Protein AF-A0A967WEU2-F1 (afdb_monomer_lite)

Foldseek 3Di:
DDPVVPDDDPPVVPDDPVRVVVDQEAEAEDADPVLVVQVVVQVVCCVVVVHHYHYDYNVPDDD

Radius of gyration: 13.41 Å; chains: 1; bounding box: 32×29×24 Å

Sequence (63 aa):
VDFPTGQVALDKLGLTAREAREIARIVIVACGTSVYAGRVGKYIIEKLARIPVEVDYASEFRY

Structure (mmCIF, N/CA/C/O backbone):
data_AF-A0A967WEU2-F1
#
_entry.id   AF-A0A967WEU2-F1
#
loop_
_atom_site.group_PDB
_atom_site.id
_atom_site.type_symbol
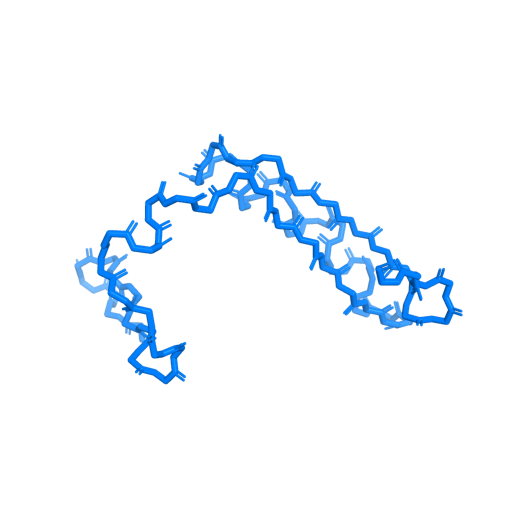_atom_site.label_atom_id
_atom_site.label_alt_id
_atom_site.label_comp_id
_atom_site.label_asym_id
_atom_site.label_entity_id
_atom_site.label_seq_id
_atom_site.pdbx_PDB_ins_code
_atom_site.Cartn_x
_atom_site.Cartn_y
_atom_site.Cartn_z
_atom_site.occupancy
_atom_site.B_iso_or_equiv
_atom_site.auth_seq_id
_atom_site.auth_comp_id
_atom_site.auth_asym_id
_atom_site.auth_atom_id
_atom_site.pdbx_PDB_model_num
ATOM 1 N N . VAL A 1 1 ? -10.388 13.971 -6.322 1.00 78.06 1 VAL A N 1
ATOM 2 C CA . VAL A 1 1 ? -11.033 13.605 -5.043 1.00 78.06 1 VAL A CA 1
ATOM 3 C C . VAL A 1 1 ? -12.053 14.677 -4.748 1.00 78.06 1 VAL A C 1
ATOM 5 O O . VAL A 1 1 ? -11.682 15.844 -4.742 1.00 78.06 1 VAL A O 1
ATOM 8 N N . ASP A 1 2 ? -13.311 14.289 -4.599 1.00 87.75 2 ASP A N 1
ATOM 9 C CA . ASP A 1 2 ? -14.394 15.172 -4.185 1.00 87.75 2 ASP A CA 1
ATOM 10 C C . ASP A 1 2 ? -14.542 15.051 -2.662 1.00 87.75 2 ASP A C 1
ATOM 12 O O . ASP A 1 2 ? -15.014 14.043 -2.138 1.00 87.75 2 ASP A O 1
ATOM 16 N N . PHE A 1 3 ? -14.037 16.053 -1.943 1.00 87.25 3 PHE A N 1
ATOM 17 C CA . PHE A 1 3 ? -14.032 16.064 -0.480 1.00 87.25 3 PHE A CA 1
ATOM 18 C C . PHE A 1 3 ? -15.435 16.223 0.135 1.00 87.25 3 PHE A C 1
ATOM 20 O O . PHE A 1 3 ? -15.705 15.524 1.110 1.00 87.25 3 PHE A O 1
ATOM 27 N N . PRO A 1 4 ? -16.338 17.066 -0.409 1.00 91.75 4 PRO A N 1
ATOM 28 C CA . PRO A 1 4 ? -17.735 17.122 0.026 1.00 91.75 4 PRO A CA 1
ATOM 29 C C . PRO A 1 4 ? -18.481 15.784 -0.003 1.00 91.75 4 PRO A C 1
ATOM 31 O O . PRO A 1 4 ? -19.190 15.464 0.948 1.00 91.75 4 PRO A O 1
ATOM 34 N N . THR A 1 5 ? -18.342 15.005 -1.079 1.00 89.50 5 THR A N 1
ATOM 35 C CA . THR A 1 5 ? -19.070 13.729 -1.233 1.00 89.50 5 THR A CA 1
ATOM 36 C C . THR A 1 5 ? -18.275 12.517 -0.747 1.00 89.50 5 THR A C 1
ATOM 38 O O . THR A 1 5 ? -18.816 11.415 -0.661 1.00 89.50 5 THR A O 1
ATOM 41 N N . GLY A 1 6 ? -16.986 12.697 -0.441 1.00 84.56 6 GLY A N 1
ATOM 42 C CA . GLY A 1 6 ? -16.067 11.609 -0.113 1.00 84.56 6 GLY A CA 1
ATOM 43 C C . GLY A 1 6 ? -15.781 10.679 -1.295 1.00 84.56 6 GLY A C 1
ATOM 44 O O . GLY A 1 6 ? -15.283 9.572 -1.092 1.00 84.56 6 GLY A O 1
ATOM 45 N N . GLN A 1 7 ? -16.103 11.092 -2.525 1.00 84.19 7 GLN A N 1
ATOM 46 C CA . GLN A 1 7 ? -15.931 10.261 -3.709 1.00 84.19 7 GLN A CA 1
ATOM 47 C C . GLN A 1 7 ? -14.549 10.435 -4.340 1.00 84.19 7 GLN A C 1
ATOM 49 O O . GLN A 1 7 ? -14.004 11.534 -4.491 1.00 84.19 7 GLN A O 1
ATOM 54 N N . VAL A 1 8 ? -13.979 9.313 -4.771 1.00 83.19 8 VAL A N 1
ATOM 55 C CA . VAL A 1 8 ? -12.741 9.280 -5.547 1.00 83.19 8 VAL A CA 1
ATOM 56 C C . VAL A 1 8 ? -13.080 8.797 -6.951 1.00 83.19 8 VAL A C 1
ATOM 58 O O . VAL A 1 8 ? -13.370 7.623 -7.154 1.00 83.19 8 VAL A O 1
ATOM 61 N N . ALA A 1 9 ? -13.043 9.712 -7.919 1.00 83.81 9 ALA A N 1
ATOM 62 C CA . ALA A 1 9 ? -13.145 9.373 -9.333 1.00 83.81 9 ALA A CA 1
ATOM 63 C C . ALA A 1 9 ? -11.811 8.790 -9.824 1.00 83.81 9 ALA A C 1
ATOM 65 O O . ALA A 1 9 ? -10.756 9.411 -9.659 1.00 83.81 9 ALA A O 1
ATOM 66 N N . LEU A 1 10 ? -11.864 7.589 -10.402 1.00 83.12 10 LEU A N 1
ATOM 67 C CA . LEU A 1 10 ? -10.710 6.851 -10.922 1.00 83.12 10 LEU A CA 1
ATOM 68 C C . LEU A 1 10 ? -10.856 6.603 -12.431 1.00 83.12 10 LEU A C 1
ATOM 70 O O . LEU A 1 10 ? -10.583 5.513 -12.924 1.00 83.12 10 LEU A O 1
ATOM 74 N N . ASP A 1 11 ? -11.276 7.628 -13.171 1.00 83.94 11 ASP A N 1
ATOM 75 C CA . ASP A 1 11 ? -11.685 7.529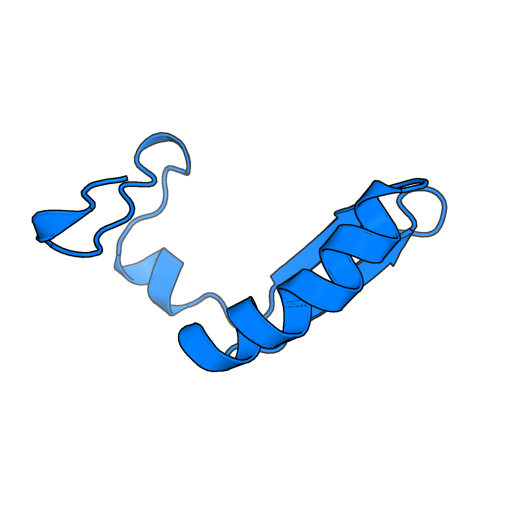 -14.583 1.00 83.94 11 ASP A CA 1
ATOM 76 C C . ASP A 1 11 ? -10.583 6.978 -15.505 1.00 83.94 11 ASP A C 1
ATOM 78 O O . ASP A 1 11 ? -10.856 6.386 -16.546 1.00 83.94 11 ASP A O 1
ATOM 82 N N . LYS A 1 12 ? -9.315 7.127 -15.103 1.00 88.06 12 LYS A N 1
ATOM 83 C CA . LYS A 1 12 ? -8.150 6.636 -15.853 1.00 88.06 12 LYS A CA 1
ATOM 84 C C . LYS A 1 12 ? -7.868 5.142 -15.678 1.00 88.06 12 LYS A C 1
ATOM 86 O O . LYS A 1 12 ? -7.005 4.628 -16.379 1.00 88.06 12 LYS A O 1
ATOM 91 N N . LEU A 1 13 ? -8.551 4.449 -14.762 1.00 85.50 13 LEU A N 1
ATOM 92 C CA . LEU A 1 13 ? -8.368 3.005 -14.575 1.00 85.50 13 LEU A CA 1
ATOM 93 C C . LEU A 1 13 ? -9.025 2.174 -15.681 1.00 85.50 13 LEU A C 1
ATOM 95 O O . LEU A 1 13 ? -8.693 1.003 -15.819 1.00 85.50 13 LEU A O 1
ATOM 99 N N . GLY A 1 14 ? -9.954 2.751 -16.452 1.00 89.12 14 GLY A N 1
ATOM 100 C CA . GLY A 1 14 ? -10.661 2.022 -17.510 1.00 89.12 14 GLY A CA 1
ATOM 101 C C . GLY A 1 14 ? -11.536 0.873 -16.997 1.00 89.12 14 GLY A C 1
ATOM 102 O O . GLY A 1 14 ? -11.897 -0.000 -17.775 1.00 89.12 14 GLY A O 1
ATOM 103 N N . LEU A 1 15 ? -11.869 0.863 -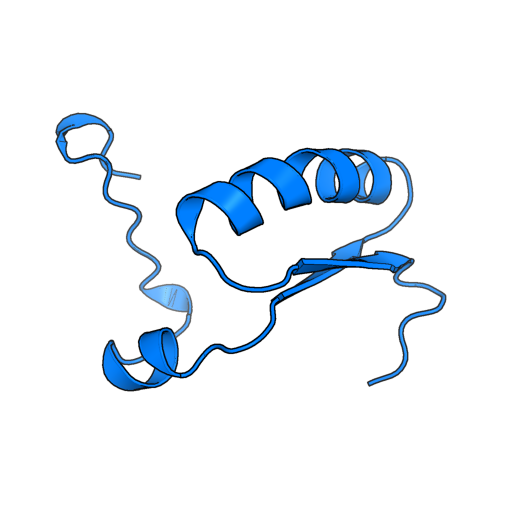15.703 1.00 89.12 15 LEU A N 1
ATOM 104 C CA . LEU A 1 15 ? -12.702 -0.163 -15.084 1.00 89.12 15 LEU A CA 1
ATOM 105 C C . LEU A 1 15 ? -14.174 0.229 -15.154 1.00 89.12 15 LEU A C 1
ATOM 107 O O . LEU A 1 15 ? -14.570 1.324 -14.750 1.00 89.12 15 LEU A O 1
ATOM 111 N N . THR A 1 16 ? -15.011 -0.706 -15.579 1.00 91.12 16 THR A N 1
ATOM 112 C CA . THR A 1 16 ? -16.450 -0.621 -15.349 1.00 91.12 16 THR A CA 1
ATOM 113 C C . THR A 1 16 ? -16.761 -0.837 -13.867 1.00 91.12 16 THR A C 1
ATOM 115 O O . THR A 1 16 ? -16.025 -1.496 -13.130 1.00 91.12 16 THR A O 1
ATOM 118 N N . ALA A 1 17 ? -17.921 -0.354 -13.416 1.00 88.38 17 ALA A N 1
ATOM 119 C CA . ALA A 1 17 ? -18.373 -0.596 -12.045 1.00 88.38 17 ALA A CA 1
ATOM 120 C C . ALA A 1 17 ? -18.521 -2.097 -11.718 1.00 88.38 17 ALA A C 1
ATOM 122 O O . ALA A 1 17 ? -18.439 -2.480 -10.554 1.00 88.38 17 ALA A O 1
ATOM 123 N N . ARG A 1 18 ? -18.755 -2.949 -12.730 1.00 92.81 18 ARG A N 1
ATOM 124 C CA . ARG A 1 18 ? -18.800 -4.408 -12.568 1.00 92.81 18 ARG A CA 1
ATOM 125 C C . ARG A 1 18 ? -17.405 -4.966 -12.295 1.00 92.81 18 ARG A C 1
ATOM 127 O O . ARG A 1 18 ? -17.235 -5.634 -11.286 1.00 92.81 18 ARG A O 1
ATOM 134 N N . GLU A 1 19 ? -16.425 -4.637 -13.133 1.00 92.69 19 GLU A N 1
ATOM 135 C CA . GLU A 1 19 ? -15.038 -5.101 -12.974 1.00 92.69 19 GLU A CA 1
ATOM 136 C C . GLU A 1 19 ? -14.431 -4.621 -11.654 1.00 92.69 19 GLU A C 1
ATOM 138 O O . GLU A 1 19 ? -13.772 -5.387 -10.959 1.00 92.69 19 GLU A O 1
ATOM 143 N N . ALA A 1 20 ? -14.727 -3.384 -11.242 1.00 90.00 20 ALA A N 1
ATOM 144 C CA . ALA A 1 20 ? -14.279 -2.865 -9.953 1.00 90.00 20 ALA A CA 1
ATOM 145 C C . ALA A 1 20 ? -14.827 -3.673 -8.758 1.00 90.00 20 ALA A C 1
ATOM 147 O O . ALA A 1 20 ? -14.126 -3.851 -7.766 1.00 90.00 20 ALA A O 1
ATOM 148 N N . ARG A 1 21 ? -16.062 -4.190 -8.847 1.00 90.81 21 ARG A N 1
ATOM 149 C CA . ARG A 1 21 ? -16.664 -5.048 -7.808 1.00 90.81 21 ARG A CA 1
ATOM 150 C C . ARG A 1 21 ? -16.111 -6.474 -7.800 1.00 90.81 21 ARG A C 1
ATOM 152 O O . ARG A 1 21 ? -16.290 -7.172 -6.809 1.00 90.81 21 ARG A O 1
ATOM 159 N N . GLU A 1 22 ? -15.467 -6.903 -8.880 1.00 95.00 22 GLU A N 1
ATOM 160 C CA . GLU A 1 22 ? -14.859 -8.233 -9.006 1.00 95.00 22 GLU A CA 1
ATOM 161 C C . GLU A 1 22 ? -13.432 -8.285 -8.430 1.00 95.00 22 GLU A C 1
ATOM 163 O O . GLU A 1 22 ? -12.848 -9.363 -8.321 1.00 95.00 22 GLU A O 1
ATOM 168 N N . ILE A 1 23 ? -12.868 -7.144 -8.012 1.00 94.00 23 ILE A N 1
ATOM 169 C CA . ILE A 1 23 ? -11.549 -7.086 -7.376 1.00 94.00 23 ILE A CA 1
ATOM 170 C C . ILE A 1 23 ? -11.585 -7.860 -6.053 1.00 94.00 23 ILE A C 1
ATOM 172 O O . ILE A 1 23 ? -12.205 -7.440 -5.080 1.00 94.00 23 ILE A O 1
ATOM 176 N N . ALA A 1 24 ? -10.868 -8.982 -6.012 1.00 95.69 24 ALA A N 1
ATOM 177 C CA . ALA A 1 24 ? -10.804 -9.859 -4.843 1.00 95.69 24 ALA A CA 1
ATOM 178 C C . ALA A 1 24 ? -9.513 -9.710 -4.021 1.00 95.69 24 ALA A C 1
ATOM 180 O O . ALA A 1 24 ? -9.439 -10.217 -2.904 1.00 95.69 24 ALA A O 1
ATOM 181 N N . ARG A 1 25 ? -8.488 -9.036 -4.558 1.00 95.75 25 ARG A N 1
ATOM 182 C CA . ARG A 1 25 ? -7.195 -8.816 -3.894 1.00 95.75 25 ARG A CA 1
ATOM 183 C C . ARG A 1 25 ? -6.510 -7.575 -4.456 1.00 95.75 25 ARG A C 1
ATOM 185 O O . ARG A 1 25 ? -6.583 -7.323 -5.656 1.00 95.75 25 ARG A O 1
ATOM 192 N N . ILE A 1 26 ? -5.802 -6.845 -3.600 1.00 95.38 26 ILE A N 1
ATOM 193 C CA . ILE A 1 26 ? -4.936 -5.723 -3.980 1.00 95.38 26 ILE A CA 1
ATOM 194 C C . ILE A 1 26 ? -3.497 -6.081 -3.606 1.00 95.38 26 ILE A C 1
ATOM 196 O O . ILE A 1 26 ? -3.247 -6.522 -2.489 1.00 95.38 26 ILE A O 1
ATOM 200 N N . VAL A 1 27 ? -2.540 -5.859 -4.505 1.00 96.31 27 VAL A N 1
ATOM 201 C CA . VAL A 1 27 ? -1.110 -5.997 -4.193 1.00 96.31 27 VAL A CA 1
ATOM 202 C C . VAL A 1 27 ? -0.422 -4.660 -4.436 1.00 96.31 27 VAL A C 1
ATOM 204 O O . VAL A 1 27 ? -0.462 -4.120 -5.540 1.00 96.31 27 VAL A O 1
ATOM 207 N N . ILE A 1 28 ? 0.182 -4.102 -3.390 1.00 96.56 28 ILE A N 1
ATOM 208 C CA . ILE A 1 28 ? 0.959 -2.867 -3.445 1.00 96.56 28 ILE A CA 1
ATOM 209 C C . ILE A 1 28 ? 2.415 -3.246 -3.691 1.00 96.56 28 ILE A C 1
ATOM 211 O O . ILE A 1 28 ? 3.095 -3.740 -2.795 1.00 96.56 28 ILE A O 1
ATOM 215 N N . VAL A 1 29 ? 2.900 -2.981 -4.900 1.00 96.69 29 VAL A N 1
ATOM 216 C CA . VAL A 1 29 ? 4.295 -3.221 -5.282 1.00 96.69 29 VAL A CA 1
ATOM 217 C C . VAL A 1 29 ? 5.075 -1.917 -5.141 1.00 96.69 29 VAL A C 1
ATOM 219 O O . VAL A 1 29 ? 4.745 -0.921 -5.783 1.00 96.69 29 VAL A O 1
ATOM 222 N N . ALA A 1 30 ? 6.083 -1.896 -4.269 1.00 97.06 30 ALA A N 1
ATOM 223 C CA . ALA A 1 30 ? 6.754 -0.660 -3.862 1.00 97.06 30 ALA A CA 1
ATOM 224 C C . ALA A 1 30 ? 8.254 -0.864 -3.567 1.00 97.06 30 ALA A C 1
ATOM 226 O O . ALA A 1 30 ? 8.720 -1.988 -3.396 1.00 97.06 30 ALA A O 1
ATOM 227 N N . CYS A 1 31 ? 9.039 0.217 -3.476 1.00 95.56 31 CYS A N 1
ATOM 228 C CA . CYS A 1 31 ? 10.463 0.160 -3.107 1.00 95.56 31 CYS A CA 1
ATOM 229 C C . CYS A 1 31 ? 10.877 1.250 -2.097 1.00 95.56 31 CYS A C 1
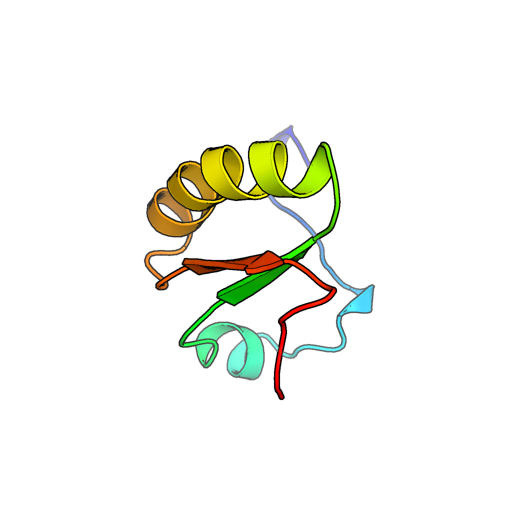ATOM 231 O O . CYS A 1 31 ? 10.279 2.328 -2.019 1.00 95.56 31 CYS A O 1
ATOM 233 N N . GLY A 1 32 ? 11.903 0.969 -1.286 1.00 94.75 32 GLY A N 1
ATOM 234 C CA . GLY A 1 32 ? 12.409 1.910 -0.278 1.00 94.75 32 GLY A CA 1
ATOM 235 C C . GLY A 1 32 ? 11.310 2.418 0.666 1.00 94.75 32 GLY A C 1
ATOM 236 O O . GLY A 1 32 ? 10.492 1.639 1.157 1.00 94.75 32 GLY A O 1
ATOM 237 N N . THR A 1 33 ? 11.254 3.736 0.888 1.00 96.50 33 THR A N 1
ATOM 238 C CA . THR A 1 33 ? 10.282 4.387 1.789 1.00 96.50 33 THR A CA 1
ATOM 239 C C . THR A 1 33 ? 8.824 4.089 1.424 1.00 96.50 33 THR A C 1
ATOM 241 O O . THR A 1 33 ? 7.971 3.976 2.306 1.00 96.50 33 THR A O 1
ATOM 244 N N . SER A 1 34 ? 8.526 3.896 0.136 1.00 97.12 34 SER A N 1
ATOM 245 C CA . SER A 1 34 ? 7.157 3.629 -0.320 1.00 97.12 34 SER A CA 1
ATOM 246 C C . SER A 1 34 ? 6.612 2.276 0.155 1.00 97.12 34 SER A C 1
ATOM 248 O O . SER A 1 34 ? 5.405 2.149 0.333 1.00 97.12 34 SER A O 1
ATOM 250 N N . VAL A 1 35 ? 7.473 1.300 0.481 1.00 96.56 35 VAL A N 1
ATOM 251 C CA . VAL A 1 35 ? 7.038 0.028 1.092 1.00 96.56 35 VAL A CA 1
ATOM 252 C C . VAL A 1 35 ? 6.503 0.253 2.500 1.00 96.56 35 VAL A C 1
ATOM 254 O O . VAL A 1 35 ? 5.493 -0.332 2.881 1.00 96.56 35 VAL A O 1
ATOM 257 N N . TYR A 1 36 ? 7.135 1.134 3.276 1.00 95.88 36 TYR A N 1
ATOM 258 C CA . TYR A 1 36 ? 6.669 1.466 4.623 1.00 95.88 36 TYR A CA 1
ATOM 259 C C . TYR A 1 36 ? 5.332 2.209 4.570 1.00 95.88 36 TYR A C 1
ATOM 261 O O . TYR A 1 36 ? 4.414 1.871 5.316 1.00 95.88 36 TYR A O 1
ATOM 269 N N . ALA A 1 37 ? 5.190 3.152 3.633 1.00 97.69 37 ALA A N 1
ATOM 270 C CA . ALA A 1 37 ? 3.914 3.813 3.375 1.00 97.69 37 ALA A CA 1
ATOM 271 C C . ALA A 1 37 ? 2.833 2.807 2.940 1.00 97.69 37 ALA A C 1
ATOM 273 O O . ALA A 1 37 ? 1.725 2.845 3.465 1.00 97.69 37 ALA A O 1
ATOM 274 N N . GLY A 1 38 ? 3.169 1.863 2.053 1.00 97.12 38 GLY A N 1
ATOM 275 C CA . GLY A 1 38 ? 2.280 0.784 1.622 1.00 97.12 38 GLY A CA 1
ATOM 276 C C . GLY A 1 38 ? 1.829 -0.108 2.779 1.00 97.12 38 GLY A C 1
ATOM 277 O O . GLY A 1 38 ? 0.642 -0.392 2.903 1.00 97.12 38 GLY A O 1
ATOM 278 N N . ARG A 1 39 ? 2.742 -0.486 3.684 1.00 95.19 39 ARG A N 1
ATOM 279 C CA . ARG A 1 39 ? 2.429 -1.289 4.881 1.00 95.19 39 ARG A CA 1
ATOM 280 C C . ARG A 1 39 ? 1.447 -0.593 5.816 1.00 95.19 39 ARG A C 1
ATOM 282 O O . ARG A 1 39 ? 0.548 -1.246 6.332 1.00 95.19 39 ARG A O 1
ATOM 289 N N . VAL A 1 40 ? 1.596 0.715 6.027 1.00 96.75 40 VAL A N 1
ATOM 290 C CA . VAL A 1 40 ? 0.639 1.493 6.831 1.00 96.75 40 VAL A CA 1
ATOM 291 C C . VAL A 1 40 ? -0.678 1.682 6.071 1.00 96.75 40 VAL A C 1
ATOM 293 O O . VAL A 1 40 ? -1.755 1.477 6.628 1.00 96.75 40 VAL A O 1
ATOM 296 N N . GLY A 1 41 ? -0.604 2.023 4.783 1.00 97.25 41 GLY A N 1
ATOM 297 C CA . GLY A 1 41 ? -1.760 2.258 3.920 1.00 97.25 41 GLY A CA 1
ATOM 298 C C . GLY A 1 41 ? -2.643 1.025 3.736 1.00 97.25 41 GLY A C 1
ATOM 299 O O . GLY A 1 41 ? -3.865 1.161 3.704 1.00 97.25 41 GLY A O 1
ATOM 300 N N . LYS A 1 42 ? -2.047 -0.176 3.708 1.00 97.50 42 LYS A N 1
ATOM 301 C CA . LYS A 1 42 ? -2.751 -1.463 3.652 1.00 97.50 42 LYS A CA 1
ATOM 302 C C . LYS A 1 42 ? -3.886 -1.531 4.676 1.00 97.50 42 LYS A C 1
ATOM 304 O O . LYS A 1 42 ? -5.009 -1.826 4.290 1.00 97.50 42 LYS A O 1
ATOM 309 N N . TYR A 1 43 ? -3.639 -1.173 5.937 1.00 97.06 43 TYR A N 1
ATOM 310 C CA . TYR A 1 43 ? -4.666 -1.239 6.985 1.00 97.06 43 TYR A CA 1
ATOM 311 C C . TYR A 1 43 ? -5.878 -0.347 6.694 1.00 97.06 43 TYR A C 1
ATOM 313 O O . TYR A 1 43 ? -7.015 -0.716 6.985 1.00 97.06 43 TYR A O 1
ATOM 321 N N . ILE A 1 44 ? -5.643 0.833 6.117 1.00 95.38 44 ILE A N 1
ATOM 322 C CA . ILE A 1 44 ? -6.707 1.774 5.754 1.00 95.38 44 ILE A CA 1
ATOM 323 C C . ILE A 1 44 ? -7.506 1.214 4.573 1.00 95.38 44 ILE A C 1
ATOM 325 O O . ILE A 1 44 ? -8.735 1.192 4.621 1.00 95.38 44 ILE A O 1
ATOM 329 N N . ILE A 1 45 ? -6.815 0.721 3.543 1.00 94.69 45 ILE A N 1
ATOM 330 C CA . ILE A 1 45 ? -7.443 0.171 2.338 1.00 94.69 45 ILE A CA 1
ATOM 331 C C . ILE A 1 45 ? -8.261 -1.081 2.681 1.00 94.69 45 ILE A C 1
ATOM 333 O O . ILE A 1 45 ? -9.429 -1.148 2.308 1.00 94.69 45 ILE A O 1
ATOM 337 N N . GLU A 1 46 ? -7.716 -2.026 3.453 1.00 96.94 46 GLU A N 1
ATOM 338 C CA . GLU A 1 46 ? -8.443 -3.230 3.889 1.00 96.94 46 GLU A CA 1
ATOM 339 C C . GLU A 1 46 ? -9.686 -2.876 4.709 1.00 96.94 46 GLU A C 1
ATOM 341 O O . GLU A 1 46 ? -10.748 -3.479 4.538 1.00 96.94 46 GLU A O 1
ATOM 346 N N . LYS A 1 47 ? -9.590 -1.867 5.583 1.00 95.75 47 LYS A N 1
ATOM 347 C CA . LYS A 1 47 ? -10.721 -1.430 6.406 1.00 95.75 47 LYS A CA 1
ATOM 348 C C . LYS A 1 47 ? -11.854 -0.840 5.567 1.00 95.75 47 LYS A C 1
ATOM 350 O O . LYS A 1 47 ? -13.014 -1.128 5.857 1.00 95.75 47 LYS A O 1
ATOM 355 N N . LEU A 1 48 ? -11.524 -0.023 4.566 1.00 92.31 48 LEU A N 1
ATOM 356 C CA . LEU A 1 48 ? -12.502 0.658 3.715 1.00 92.31 48 LEU A CA 1
ATOM 357 C C . LEU A 1 48 ? -13.090 -0.271 2.650 1.00 92.31 48 LEU A C 1
ATOM 359 O O . LEU A 1 48 ? -14.304 -0.321 2.484 1.00 92.31 48 LEU A O 1
ATOM 363 N N . ALA A 1 49 ? -12.234 -1.007 1.943 1.00 92.25 49 ALA A N 1
ATOM 364 C CA . ALA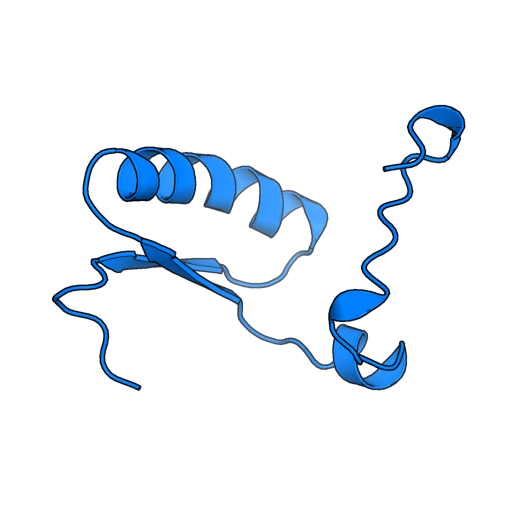 A 1 49 ? -12.627 -1.811 0.791 1.00 92.25 49 ALA A CA 1
ATOM 365 C C . ALA A 1 49 ? -13.038 -3.242 1.159 1.00 92.25 49 ALA A C 1
ATOM 367 O O . ALA A 1 49 ? -13.691 -3.902 0.360 1.00 92.25 49 ALA A O 1
ATOM 368 N N . ARG A 1 50 ? -12.672 -3.730 2.357 1.00 95.12 50 ARG A N 1
ATOM 369 C CA . ARG A 1 50 ? -12.934 -5.110 2.821 1.00 95.12 50 ARG A CA 1
ATOM 370 C C . ARG A 1 50 ? -12.342 -6.190 1.905 1.00 95.12 50 ARG A C 1
ATOM 372 O O . ARG A 1 50 ? -12.801 -7.328 1.914 1.00 95.12 50 ARG A O 1
ATOM 379 N N . ILE A 1 51 ? -11.302 -5.829 1.160 1.00 96.38 51 ILE A N 1
ATOM 380 C CA . ILE A 1 51 ? -10.554 -6.688 0.242 1.00 96.38 51 ILE A CA 1
ATOM 381 C C . ILE A 1 51 ? -9.166 -6.929 0.848 1.00 96.38 51 ILE A C 1
ATOM 383 O O . ILE A 1 51 ? -8.575 -5.959 1.324 1.00 96.38 51 ILE A O 1
ATOM 387 N N . PRO A 1 52 ? -8.629 -8.165 0.833 1.00 97.31 52 PRO A N 1
ATOM 388 C CA . PRO A 1 52 ? -7.255 -8.442 1.246 1.00 97.31 52 PRO A CA 1
ATOM 389 C C . PRO A 1 52 ? -6.240 -7.599 0.467 1.00 97.31 52 PRO A C 1
ATOM 391 O O . PRO A 1 52 ? -6.281 -7.548 -0.767 1.00 97.31 52 PRO A O 1
ATOM 394 N N . VAL A 1 53 ? -5.313 -6.961 1.181 1.00 97.88 53 VAL A N 1
ATOM 395 C CA . VAL A 1 53 ? -4.235 -6.164 0.583 1.00 97.88 53 VAL A CA 1
ATOM 396 C C . VAL A 1 53 ? -2.894 -6.784 0.953 1.00 97.88 53 VAL A C 1
ATOM 398 O O . VAL A 1 53 ? -2.655 -7.117 2.106 1.00 97.88 53 VAL A O 1
ATOM 401 N N . GLU A 1 54 ? -1.972 -6.910 0.013 1.00 96.50 54 GLU A N 1
ATOM 402 C CA . GLU A 1 54 ? -0.591 -7.347 0.251 1.00 96.50 54 GLU A CA 1
ATOM 403 C C . GLU A 1 54 ? 0.379 -6.225 -0.127 1.00 96.50 54 GLU A C 1
ATOM 405 O O . GLU A 1 54 ? 0.027 -5.322 -0.886 1.00 96.50 54 GLU A O 1
ATOM 410 N N . VAL A 1 55 ? 1.581 -6.232 0.452 1.00 96.62 55 VAL A N 1
ATOM 411 C CA . VAL A 1 55 ? 2.614 -5.229 0.160 1.00 96.62 55 VAL A CA 1
ATOM 412 C C . VAL A 1 55 ? 3.927 -5.947 -0.077 1.00 96.62 55 VAL A C 1
ATOM 414 O O . VAL A 1 55 ? 4.498 -6.489 0.870 1.00 96.62 55 VAL A O 1
ATOM 417 N N . ASP A 1 56 ? 4.412 -5.877 -1.310 1.00 95.44 56 ASP A N 1
ATOM 418 C CA . ASP A 1 56 ? 5.621 -6.561 -1.751 1.00 95.44 56 ASP A CA 1
ATOM 419 C C . ASP A 1 56 ? 6.697 -5.576 -2.202 1.00 95.44 56 ASP A C 1
ATOM 421 O O . ASP A 1 56 ? 6.432 -4.488 -2.729 1.00 95.44 56 ASP A O 1
ATOM 425 N N . TYR A 1 57 ? 7.948 -5.981 -1.991 1.00 94.62 57 TYR A N 1
ATOM 426 C CA . TYR A 1 57 ? 9.093 -5.268 -2.535 1.00 94.62 57 TYR A CA 1
ATOM 427 C C . TYR A 1 57 ? 9.137 -5.465 -4.046 1.00 94.62 57 TYR A C 1
ATOM 429 O O . TYR A 1 57 ? 9.135 -6.592 -4.532 1.00 94.62 57 TYR A O 1
ATOM 437 N N . ALA A 1 58 ? 9.252 -4.369 -4.790 1.00 93.56 58 ALA A N 1
ATOM 438 C CA . ALA A 1 58 ? 9.298 -4.393 -6.247 1.00 93.56 58 ALA A CA 1
ATOM 439 C C . ALA A 1 58 ? 10.439 -5.257 -6.809 1.00 93.56 58 ALA A C 1
ATOM 441 O O . ALA A 1 58 ? 10.285 -5.817 -7.887 1.00 93.56 58 ALA A O 1
ATOM 442 N N . SER A 1 59 ? 11.557 -5.395 -6.084 1.00 92.94 59 SER A N 1
ATOM 443 C CA . SER A 1 59 ? 12.663 -6.278 -6.481 1.00 92.94 59 SER A CA 1
ATOM 444 C C . SER A 1 59 ? 12.342 -7.770 -6.347 1.00 92.94 59 SER A C 1
ATOM 446 O O . SER A 1 59 ? 12.953 -8.574 -7.039 1.00 92.94 59 SER A O 1
ATOM 448 N N . GLU A 1 60 ? 11.390 -8.132 -5.484 1.00 90.50 60 GLU A N 1
ATOM 449 C CA . GLU A 1 60 ? 11.033 -9.520 -5.154 1.00 90.50 60 GLU A CA 1
ATOM 450 C C . GLU A 1 60 ? 9.699 -9.960 -5.774 1.00 90.50 60 GLU A C 1
ATOM 452 O O . GLU A 1 60 ? 9.346 -11.142 -5.728 1.00 90.50 60 GLU A O 1
ATOM 457 N N . PHE A 1 61 ? 8.933 -9.014 -6.324 1.00 91.31 61 PHE A N 1
ATOM 458 C CA . PHE A 1 61 ? 7.597 -9.265 -6.847 1.00 91.31 61 PHE A CA 1
ATOM 459 C C . PHE A 1 61 ? 7.644 -10.186 -8.076 1.00 91.31 61 PHE A C 1
ATOM 461 O O . PHE A 1 61 ? 8.341 -9.913 -9.055 1.00 91.31 61 PHE A O 1
ATOM 468 N N . ARG A 1 62 ? 6.877 -11.282 -8.027 1.00 82.25 62 ARG A N 1
ATOM 469 C CA . ARG A 1 62 ? 6.736 -12.268 -9.109 1.00 82.25 62 ARG A CA 1
ATOM 470 C C . ARG A 1 62 ? 5.260 -12.345 -9.519 1.00 82.25 62 ARG A C 1
ATOM 472 O O . ARG A 1 62 ? 4.408 -12.445 -8.641 1.00 82.25 62 ARG A O 1
ATOM 479 N N . TYR A 1 63 ? 5.002 -12.219 -10.825 1.00 72.62 63 TYR A N 1
ATOM 480 C CA . TYR A 1 63 ? 3.680 -11.996 -11.433 1.00 72.62 63 TYR A CA 1
ATOM 481 C C . TYR A 1 63 ? 2.766 -13.225 -11.424 1.00 72.62 63 TYR A C 1
ATOM 483 O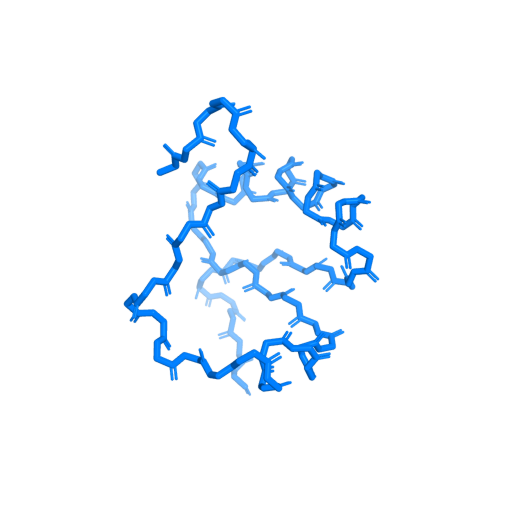 O . TYR A 1 63 ? 3.285 -14.355 -11.569 1.00 72.62 63 TYR A O 1
#

pLDDT: mean 92.26, std 5.4, range [72.62, 97.88]

Secondary structure (DSSP, 8-state):
-BTTTTB---GGG---HHHHHT---EEEEE-THHHHHHHHHHHHHHHHH-S-EEEEETTT---